Protein AF-A0A812VDU2-F1 (afdb_monomer_lite)

pLDDT: mean 88.53, std 14.88, range [31.19, 97.31]

Sequence (82 aa):
MKREEKGLLGAKLTFKASSTGILIEAVSKEGLFAEWNTKNPKNMILNGDHLIAVNGEALKGRDMVEQLKKEQKLTLTFLRWG

Structure (mmCIF, N/CA/C/O backbone):
data_AF-A0A812VDU2-F1
#
_entry.id   AF-A0A812VDU2-F1
#
loop_
_atom_site.group_PDB
_atom_site.id
_atom_site.type_symbol
_atom_site.label_atom_id
_atom_site.label_alt_id
_atom_site.label_comp_id
_atom_site.label_asym_id
_atom_site.label_entity_id
_atom_site.label_seq_id
_atom_site.pdbx_PDB_ins_code
_atom_site.Cartn_x
_atom_site.Cartn_y
_atom_site.Cartn_z
_atom_site.occupancy
_atom_site.B_iso_or_equiv
_atom_site.auth_seq_id
_atom_site.auth_comp_id
_atom_site.auth_asym_id
_atom_site.auth_atom_id
_atom_site.pdbx_PDB_model_num
ATOM 1 N N . MET A 1 1 ? 19.603 5.308 12.788 1.00 31.36 1 MET A N 1
ATOM 2 C CA . MET A 1 1 ? 18.226 5.779 13.054 1.00 31.36 1 MET A CA 1
ATOM 3 C C . MET A 1 1 ? 17.394 5.525 11.800 1.00 31.36 1 MET A C 1
ATOM 5 O O . MET A 1 1 ? 17.609 6.204 10.806 1.00 31.36 1 MET A O 1
ATOM 9 N N . LYS A 1 2 ? 16.546 4.485 11.782 1.00 31.19 2 LYS A N 1
ATOM 10 C CA . LYS A 1 2 ? 15.630 4.241 10.654 1.00 31.19 2 LYS A CA 1
ATOM 11 C C . LYS A 1 2 ? 14.512 5.280 10.758 1.00 31.19 2 LYS A C 1
ATOM 13 O O . LYS A 1 2 ? 13.797 5.282 11.751 1.00 31.19 2 LYS A O 1
ATOM 18 N N . ARG A 1 3 ? 14.429 6.211 9.807 1.00 35.47 3 ARG A N 1
ATOM 19 C CA . ARG A 1 3 ? 13.308 7.153 9.733 1.00 35.47 3 ARG A CA 1
ATOM 20 C C . ARG A 1 3 ? 12.114 6.389 9.171 1.00 35.47 3 ARG A C 1
ATOM 22 O O . ARG A 1 3 ? 12.145 5.976 8.017 1.00 35.47 3 ARG A O 1
ATOM 29 N N . GLU A 1 4 ? 11.105 6.161 9.999 1.00 41.84 4 GLU A N 1
ATOM 30 C CA . GLU A 1 4 ? 9.776 5.801 9.519 1.00 41.84 4 GLU A CA 1
ATOM 31 C C . GLU A 1 4 ? 9.135 7.091 9.009 1.00 41.84 4 GLU A C 1
ATOM 33 O O . GLU A 1 4 ? 8.609 7.892 9.778 1.00 41.84 4 GLU A O 1
ATOM 38 N N . GLU A 1 5 ? 9.250 7.353 7.709 1.00 43.44 5 GLU A N 1
ATOM 39 C CA . GLU A 1 5 ? 8.407 8.370 7.092 1.00 43.44 5 GLU A CA 1
ATOM 40 C C . GLU A 1 5 ? 6.968 7.849 7.140 1.00 43.44 5 GLU A C 1
ATOM 42 O O . GLU A 1 5 ? 6.616 6.900 6.436 1.00 43.44 5 GLU A O 1
ATOM 47 N N . LYS A 1 6 ? 6.133 8.446 8.004 1.00 51.19 6 LYS A N 1
ATOM 48 C CA . LYS A 1 6 ? 4.672 8.300 7.952 1.00 51.19 6 LYS A CA 1
ATOM 49 C C . LYS A 1 6 ? 4.202 8.870 6.607 1.00 51.19 6 LYS A C 1
ATOM 51 O O . LYS A 1 6 ? 3.849 10.041 6.503 1.00 51.19 6 LYS A O 1
ATOM 56 N N . GLY A 1 7 ? 4.264 8.062 5.553 1.00 67.12 7 GLY A N 1
ATOM 57 C CA . GLY A 1 7 ? 3.706 8.412 4.251 1.00 67.12 7 GLY A CA 1
ATOM 58 C C . GLY A 1 7 ? 2.191 8.601 4.350 1.00 67.12 7 GLY A C 1
ATOM 59 O O . GLY A 1 7 ? 1.548 7.988 5.201 1.00 67.12 7 GLY A O 1
ATOM 60 N N . LEU A 1 8 ? 1.616 9.418 3.461 1.00 77.94 8 LEU A N 1
ATOM 61 C CA . LEU A 1 8 ? 0.184 9.776 3.408 1.00 77.94 8 LEU A CA 1
ATOM 62 C C . LEU A 1 8 ? -0.782 8.580 3.534 1.00 77.94 8 LEU A C 1
ATOM 64 O O . LEU A 1 8 ? -1.865 8.701 4.103 1.00 77.94 8 LEU A O 1
ATOM 68 N N . LEU A 1 9 ? -0.384 7.407 3.036 1.00 89.25 9 LEU A N 1
ATOM 69 C CA . LEU A 1 9 ? -1.192 6.187 3.107 1.00 89.25 9 LEU A CA 1
ATOM 70 C C . LEU A 1 9 ? -1.336 5.634 4.530 1.00 89.25 9 LEU A C 1
ATOM 72 O O . LEU A 1 9 ? -2.306 4.936 4.814 1.00 89.25 9 LEU A O 1
ATOM 76 N N . GLY A 1 10 ? -0.388 5.936 5.420 1.00 92.81 10 GLY A N 1
ATOM 77 C CA . GLY A 1 10 ? -0.348 5.374 6.765 1.00 92.81 10 GLY A CA 1
ATOM 78 C C . GLY A 1 10 ? 0.006 3.888 6.775 1.00 92.81 10 GLY A C 1
ATOM 79 O O . GLY A 1 10 ? -0.502 3.150 7.608 1.00 92.81 10 GLY A O 1
ATOM 80 N N . ALA A 1 11 ? 0.854 3.410 5.863 1.00 92.88 11 ALA A N 1
ATOM 81 C CA . ALA A 1 11 ? 1.205 1.994 5.766 1.00 92.88 11 ALA A CA 1
ATOM 82 C C . ALA A 1 11 ? 2.705 1.776 5.567 1.00 92.88 11 ALA A C 1
ATOM 84 O O . ALA A 1 11 ? 3.385 2.571 4.916 1.00 92.88 11 ALA A O 1
ATOM 85 N N . LYS A 1 12 ? 3.205 0.660 6.100 1.00 93.12 12 LYS A N 1
ATOM 86 C CA . LYS A 1 12 ? 4.542 0.153 5.805 1.00 93.12 12 LYS A CA 1
ATOM 87 C C . LYS A 1 12 ? 4.468 -0.724 4.561 1.00 93.12 12 LYS A C 1
ATOM 89 O O . LYS A 1 12 ? 3.775 -1.742 4.552 1.00 93.12 12 LYS A O 1
ATOM 94 N N . LEU A 1 13 ? 5.189 -0.309 3.527 1.00 92.94 13 LEU A N 1
ATOM 95 C CA . LEU A 1 13 ? 5.221 -0.960 2.224 1.00 92.94 13 LEU A CA 1
ATOM 96 C C . LEU A 1 13 ? 6.543 -1.705 2.040 1.00 92.94 13 LEU A C 1
ATOM 98 O O . LEU A 1 13 ? 7.608 -1.111 2.208 1.00 92.94 13 LEU A O 1
ATOM 102 N N . THR A 1 14 ? 6.472 -2.969 1.628 1.00 93.88 14 THR A N 1
ATOM 103 C CA . THR A 1 14 ? 7.649 -3.792 1.325 1.00 93.88 14 THR A CA 1
ATOM 104 C C . THR A 1 14 ? 7.583 -4.292 -0.115 1.00 93.88 14 THR A C 1
ATOM 106 O O . THR A 1 14 ? 6.624 -4.941 -0.524 1.00 93.88 14 THR A O 1
ATOM 109 N N . PHE A 1 15 ? 8.601 -3.964 -0.913 1.00 93.25 15 PHE A N 1
ATOM 110 C CA . PHE A 1 15 ? 8.665 -4.307 -2.335 1.00 93.25 15 PHE A CA 1
ATOM 111 C C . PHE A 1 15 ? 10.107 -4.305 -2.853 1.00 93.25 15 PHE A C 1
ATOM 113 O O . PHE A 1 15 ? 11.001 -3.702 -2.257 1.00 93.25 15 PHE A O 1
ATOM 120 N N . LYS A 1 16 ? 10.330 -4.958 -3.999 1.00 91.62 16 LYS A N 1
ATOM 121 C CA . LYS A 1 16 ? 11.535 -4.753 -4.815 1.00 91.62 16 LYS A CA 1
ATOM 122 C C . LYS A 1 16 ? 11.168 -3.831 -5.969 1.00 91.62 16 LYS A C 1
ATOM 124 O O . LYS A 1 16 ? 10.069 -3.918 -6.500 1.00 91.62 16 LYS A O 1
ATOM 129 N N . ALA A 1 17 ? 12.095 -2.991 -6.425 1.00 85.81 17 ALA A N 1
ATOM 130 C CA . ALA A 1 17 ? 11.819 -2.080 -7.541 1.00 85.81 17 ALA A CA 1
ATOM 131 C C . ALA A 1 17 ? 11.275 -2.805 -8.792 1.00 85.81 17 ALA A C 1
ATOM 133 O O . ALA A 1 17 ? 10.454 -2.244 -9.509 1.00 85.81 17 ALA A O 1
ATOM 134 N N . SER A 1 18 ? 11.704 -4.051 -9.020 1.00 89.81 18 SER A N 1
ATOM 135 C CA . SER A 1 18 ? 11.288 -4.903 -10.136 1.00 89.81 18 SER A CA 1
ATOM 136 C C . SER A 1 18 ? 10.121 -5.857 -9.843 1.00 89.81 18 SER A C 1
ATOM 138 O O . SER A 1 18 ? 9.712 -6.557 -10.767 1.00 89.81 18 SER A O 1
ATOM 140 N N . SER A 1 19 ? 9.597 -5.933 -8.610 1.00 89.44 19 SER A N 1
ATOM 141 C CA . SER A 1 19 ? 8.499 -6.857 -8.287 1.00 89.44 19 SER A CA 1
ATOM 142 C C . SER A 1 19 ? 7.176 -6.386 -8.878 1.00 89.44 19 SER A C 1
ATOM 144 O O . SER A 1 19 ? 6.908 -5.187 -8.937 1.00 89.44 19 SER A O 1
ATOM 146 N N . THR A 1 20 ? 6.330 -7.338 -9.265 1.00 85.06 20 THR A N 1
ATOM 147 C CA . THR A 1 20 ? 4.928 -7.075 -9.593 1.00 85.06 20 THR A CA 1
ATOM 148 C C . THR A 1 20 ? 4.159 -6.963 -8.282 1.00 85.06 20 THR A C 1
ATOM 150 O O . THR A 1 20 ? 3.863 -7.972 -7.645 1.00 85.06 20 THR A O 1
ATOM 153 N N . GLY A 1 21 ? 3.899 -5.733 -7.850 1.00 90.75 21 GLY A N 1
ATOM 154 C CA . GLY A 1 21 ? 3.164 -5.448 -6.623 1.00 90.75 21 GLY A CA 1
ATOM 155 C C . GLY A 1 21 ? 4.009 -5.102 -5.396 1.00 90.75 21 GLY A C 1
ATOM 156 O O . GLY A 1 21 ? 5.245 -5.181 -5.393 1.00 90.75 21 GLY A O 1
ATOM 157 N N . ILE A 1 22 ? 3.289 -4.685 -4.353 1.00 95.31 22 ILE A N 1
ATOM 158 C CA . ILE A 1 22 ? 3.811 -4.201 -3.072 1.00 95.31 22 ILE A CA 1
ATOM 159 C C . ILE A 1 22 ? 3.073 -4.907 -1.934 1.00 95.31 22 ILE A C 1
ATOM 161 O O . ILE A 1 22 ? 1.844 -4.884 -1.887 1.00 95.31 22 ILE A O 1
ATOM 165 N N . LEU A 1 23 ? 3.817 -5.489 -0.995 1.00 95.62 23 LEU A N 1
ATOM 166 C CA . LEU A 1 23 ? 3.262 -6.069 0.226 1.00 95.62 23 LEU A CA 1
ATOM 167 C C . LEU A 1 23 ? 2.935 -4.963 1.236 1.00 95.62 23 LEU A C 1
ATOM 169 O O . LEU A 1 23 ? 3.793 -4.136 1.565 1.00 95.62 23 LEU A O 1
ATOM 173 N N . ILE A 1 24 ? 1.720 -5.000 1.777 1.00 95.81 24 ILE A N 1
ATOM 174 C CA . ILE A 1 24 ? 1.333 -4.229 2.956 1.00 95.81 24 ILE A CA 1
ATOM 175 C C . ILE A 1 24 ? 1.832 -4.978 4.191 1.00 95.81 24 ILE A C 1
ATOM 177 O O . ILE A 1 24 ? 1.253 -5.976 4.616 1.00 95.81 24 ILE A O 1
ATOM 181 N N . GLU A 1 25 ? 2.936 -4.513 4.768 1.00 95.06 25 GLU A N 1
ATOM 182 C CA . GLU A 1 25 ? 3.530 -5.150 5.946 1.00 95.06 25 GLU A CA 1
ATOM 183 C C . GLU A 1 25 ? 2.810 -4.726 7.232 1.00 95.06 25 GLU A C 1
ATOM 185 O O . GLU A 1 25 ? 2.612 -5.535 8.135 1.00 95.06 25 GLU A O 1
ATOM 190 N N . ALA A 1 26 ? 2.380 -3.464 7.301 1.00 94.19 26 ALA A N 1
ATOM 191 C CA . ALA A 1 26 ? 1.593 -2.938 8.409 1.00 94.19 26 ALA A CA 1
ATOM 192 C C . ALA A 1 26 ? 0.715 -1.767 7.959 1.00 94.19 26 ALA A C 1
ATOM 194 O O . ALA A 1 26 ? 1.111 -0.981 7.097 1.00 94.19 26 ALA A O 1
ATOM 195 N N . VAL A 1 27 ? -0.445 -1.616 8.598 1.00 95.25 27 VAL A N 1
ATOM 196 C CA . VAL A 1 27 ? -1.327 -0.450 8.458 1.00 95.25 27 VAL A CA 1
ATOM 197 C C . VAL A 1 27 ? -1.362 0.284 9.796 1.00 95.25 27 VAL A C 1
ATOM 199 O O . VAL A 1 27 ? -1.568 -0.320 10.847 1.00 95.25 27 VAL A O 1
ATOM 202 N N . SER A 1 28 ? -1.114 1.588 9.761 1.00 93.94 28 SER A N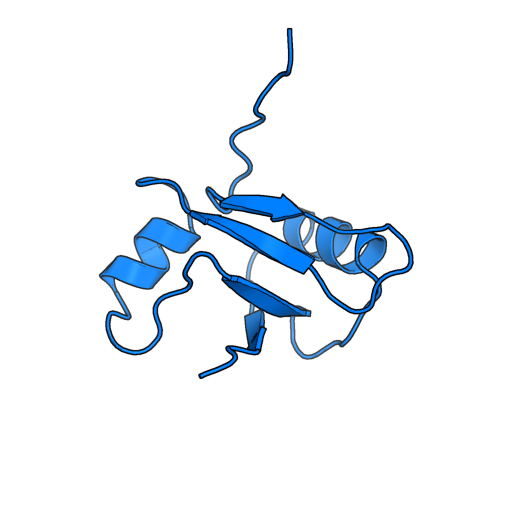 1
ATOM 203 C CA . SER A 1 28 ? -1.142 2.470 10.927 1.00 93.94 28 SER A CA 1
ATOM 204 C C . SER A 1 28 ? -2.581 2.753 11.352 1.00 93.94 28 SER A C 1
ATOM 206 O O . SER A 1 28 ? -3.521 2.585 10.583 1.00 93.94 28 SER A O 1
ATOM 208 N N . LYS A 1 29 ? -2.758 3.253 12.578 1.00 92.62 29 LYS A N 1
ATOM 209 C CA . LYS A 1 29 ? -4.069 3.711 13.077 1.00 92.62 29 LYS A CA 1
ATOM 210 C C . LYS A 1 29 ? -4.525 5.051 12.479 1.00 92.62 29 LYS A C 1
ATOM 212 O O . LYS A 1 29 ? -5.632 5.492 12.753 1.00 92.62 29 LYS A O 1
ATOM 217 N N . GLU A 1 30 ? -3.672 5.692 11.690 1.00 91.62 30 GLU A N 1
ATOM 218 C CA . GLU A 1 30 ? -3.869 7.007 11.079 1.00 91.62 30 GLU A CA 1
ATOM 219 C C . GLU A 1 30 ? -3.466 6.948 9.599 1.00 91.62 30 GLU A C 1
ATOM 221 O O . GLU A 1 30 ? -2.708 6.060 9.199 1.00 91.62 30 GLU A O 1
ATOM 226 N N . GLY A 1 31 ? -3.923 7.918 8.806 1.00 91.75 31 GLY A N 1
ATOM 227 C CA . GLY A 1 31 ? -3.647 8.013 7.371 1.00 91.75 31 GLY A CA 1
ATOM 228 C C . GLY A 1 31 ? -4.757 7.421 6.503 1.00 91.75 31 GLY A C 1
ATOM 229 O O . GLY A 1 31 ? -5.751 6.886 7.000 1.00 91.75 31 GLY A O 1
ATOM 230 N N . LEU A 1 32 ? -4.581 7.512 5.183 1.00 93.12 32 LEU A N 1
ATOM 231 C CA . LEU A 1 32 ? -5.649 7.206 4.224 1.00 93.12 32 LEU A CA 1
ATOM 232 C C . LEU A 1 32 ? -6.161 5.763 4.320 1.00 93.12 32 LEU A C 1
ATOM 234 O O . LEU A 1 32 ? -7.360 5.536 4.163 1.00 93.12 32 LEU A O 1
ATOM 238 N N . PHE A 1 33 ? -5.298 4.782 4.607 1.00 95.19 33 PHE A N 1
ATOM 239 C CA . PHE A 1 33 ? -5.746 3.392 4.754 1.00 95.19 33 PHE A CA 1
ATOM 240 C C . PHE A 1 33 ? -6.552 3.181 6.038 1.00 95.19 33 PHE A C 1
ATOM 242 O O . PHE A 1 33 ? -7.541 2.452 6.016 1.00 95.19 33 PHE A O 1
ATOM 249 N N . ALA A 1 34 ? -6.204 3.855 7.137 1.00 95.00 34 ALA A N 1
ATOM 250 C CA . ALA A 1 34 ? -6.990 3.801 8.369 1.00 95.00 34 ALA A CA 1
ATOM 251 C C . ALA A 1 34 ? -8.388 4.417 8.174 1.00 95.00 34 ALA A C 1
ATOM 253 O O . ALA A 1 34 ? -9.401 3.833 8.576 1.00 95.00 34 ALA A O 1
ATOM 254 N N . GLU A 1 35 ? -8.455 5.566 7.497 1.00 95.12 35 GLU A N 1
ATOM 255 C CA . GLU A 1 35 ? -9.718 6.221 7.145 1.00 95.12 35 GLU A CA 1
ATOM 256 C C . GLU A 1 35 ? -10.570 5.359 6.210 1.00 95.12 35 GLU A C 1
ATOM 258 O O . GLU A 1 35 ? -11.777 5.208 6.426 1.00 95.12 35 GLU A O 1
ATOM 263 N N . TRP A 1 36 ? -9.946 4.763 5.189 1.00 95.62 36 TRP A N 1
ATOM 264 C CA . TRP A 1 36 ? -10.610 3.842 4.272 1.00 95.62 36 TRP A CA 1
ATOM 265 C C . TRP A 1 36 ? -11.190 2.642 5.015 1.00 95.62 36 TRP A C 1
ATOM 267 O O . TRP A 1 36 ? -12.371 2.341 4.852 1.00 95.62 36 TRP A O 1
ATOM 277 N N . ASN A 1 37 ? -10.391 1.995 5.864 1.00 96.81 37 ASN A N 1
ATOM 278 C CA . ASN A 1 37 ? -10.795 0.818 6.628 1.00 96.81 37 ASN A CA 1
ATOM 279 C C . ASN A 1 37 ? -11.978 1.102 7.552 1.00 96.81 37 ASN A C 1
ATOM 281 O O . ASN A 1 37 ? -12.897 0.291 7.633 1.00 96.81 37 ASN A O 1
ATOM 285 N N . THR A 1 38 ? -11.987 2.273 8.195 1.00 97.00 38 THR A N 1
ATOM 286 C CA . THR A 1 38 ? -13.092 2.710 9.063 1.00 97.00 38 THR A CA 1
ATOM 287 C C . THR A 1 38 ? -14.399 2.849 8.282 1.00 97.00 38 THR A C 1
ATOM 28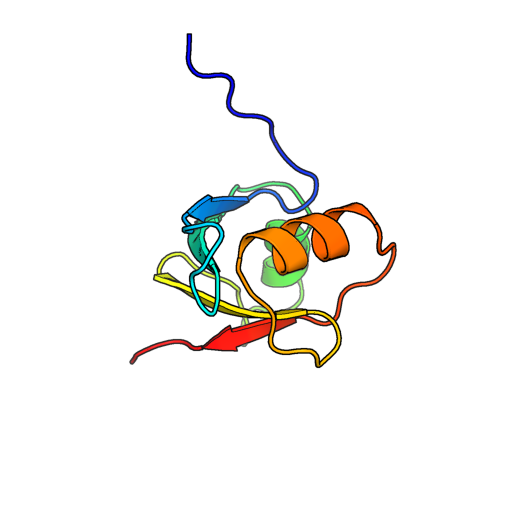9 O O . THR A 1 38 ? -15.459 2.450 8.759 1.00 97.00 38 THR A O 1
ATOM 292 N N . LYS A 1 39 ? -14.331 3.389 7.059 1.00 97.31 39 LYS A N 1
ATOM 293 C CA . LYS A 1 39 ? -15.499 3.579 6.184 1.00 97.31 39 LYS A CA 1
ATOM 294 C C . LYS A 1 39 ? -15.907 2.301 5.439 1.00 97.31 39 LYS A C 1
ATOM 296 O O . LYS A 1 39 ? -17.049 2.195 5.004 1.00 97.31 39 LYS A O 1
ATOM 301 N N . ASN A 1 40 ? -14.998 1.334 5.298 1.00 96.69 40 ASN A N 1
ATOM 302 C CA . ASN A 1 40 ? -15.174 0.131 4.483 1.00 96.69 40 ASN A CA 1
ATOM 303 C C . ASN A 1 40 ? -14.799 -1.151 5.256 1.00 96.69 40 ASN A C 1
ATOM 305 O O . ASN A 1 40 ? -13.902 -1.881 4.829 1.00 96.69 40 ASN A O 1
ATOM 309 N N . PRO A 1 41 ? -15.496 -1.495 6.355 1.00 95.69 41 PRO A N 1
ATOM 310 C CA . PRO A 1 41 ? -15.118 -2.618 7.222 1.00 95.69 41 PRO A CA 1
ATOM 311 C C . PRO A 1 41 ? -15.115 -3.987 6.517 1.00 95.69 41 PRO A C 1
ATOM 313 O O . PRO A 1 41 ? -14.396 -4.893 6.923 1.00 95.69 41 PRO A O 1
ATOM 316 N N . LYS A 1 42 ? -15.887 -4.155 5.434 1.00 94.56 42 LYS A N 1
ATOM 317 C CA . LYS A 1 42 ? -15.901 -5.397 4.636 1.00 94.56 42 LYS A CA 1
ATOM 318 C C . LYS A 1 42 ? -14.720 -5.516 3.666 1.00 94.56 42 LYS A C 1
ATOM 320 O O . LYS A 1 42 ? -14.366 -6.622 3.285 1.00 94.56 42 LYS A O 1
ATOM 325 N N . ASN A 1 43 ? -14.119 -4.388 3.286 1.00 93.06 43 ASN A N 1
ATOM 326 C CA . ASN A 1 43 ? -13.046 -4.287 2.292 1.00 93.06 43 ASN A CA 1
ATOM 327 C C . ASN A 1 43 ? -11.817 -3.597 2.896 1.00 93.06 43 ASN A C 1
ATOM 329 O O . ASN A 1 43 ? -11.178 -2.758 2.256 1.00 93.06 43 ASN A O 1
ATOM 333 N N . MET A 1 44 ? -11.534 -3.902 4.164 1.00 95.81 44 MET A N 1
ATOM 334 C CA . MET A 1 44 ? -10.378 -3.344 4.851 1.00 95.81 44 MET A CA 1
ATOM 335 C C . MET A 1 44 ? -9.097 -3.790 4.159 1.00 95.81 44 MET A C 1
ATOM 337 O O . MET A 1 44 ? -8.971 -4.957 3.795 1.00 95.81 44 MET A O 1
ATOM 341 N N . ILE A 1 45 ? -8.146 -2.875 4.055 1.00 96.19 45 ILE A N 1
ATOM 342 C CA . ILE A 1 45 ? -6.755 -3.109 3.695 1.00 96.19 45 ILE A CA 1
ATOM 343 C C . ILE A 1 45 ? -6.024 -3.546 4.965 1.00 96.19 4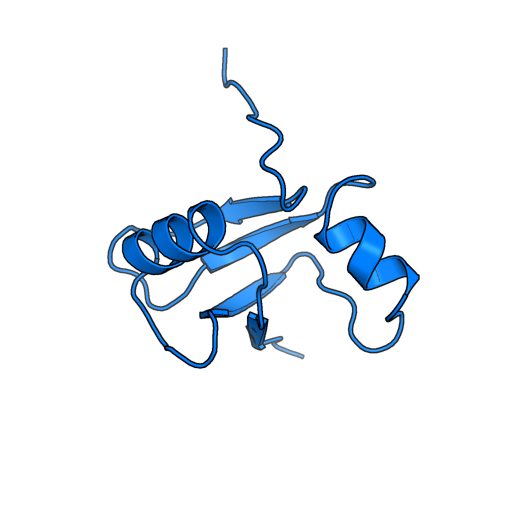5 ILE A C 1
ATOM 345 O O . ILE A 1 45 ? -6.047 -2.835 5.972 1.00 96.19 45 ILE A O 1
ATOM 349 N N . LEU A 1 46 ? -5.394 -4.712 4.942 1.00 95.00 46 LEU A N 1
ATOM 350 C CA . LEU A 1 46 ? -4.777 -5.344 6.107 1.00 95.00 46 LEU A CA 1
ATOM 351 C C . LEU A 1 46 ? -3.321 -5.713 5.829 1.00 95.00 46 LEU A C 1
ATOM 353 O O . LEU A 1 46 ? -2.847 -5.700 4.692 1.00 95.00 46 LEU A O 1
ATOM 357 N N . ASN A 1 47 ? -2.603 -6.066 6.894 1.00 95.06 47 ASN A N 1
ATOM 358 C CA . ASN A 1 47 ? -1.299 -6.699 6.757 1.00 95.06 47 ASN A CA 1
ATOM 359 C C . ASN A 1 47 ? -1.425 -7.994 5.933 1.00 95.06 47 ASN A C 1
ATOM 361 O O . ASN A 1 47 ? -2.356 -8.773 6.128 1.00 95.06 47 ASN A O 1
ATOM 365 N N . GLY A 1 48 ? -0.473 -8.225 5.032 1.00 95.38 48 GLY A N 1
ATOM 366 C CA . GLY A 1 48 ? -0.479 -9.376 4.124 1.00 95.38 48 GLY A CA 1
ATOM 367 C C . GLY A 1 48 ? -1.126 -9.108 2.763 1.00 95.38 48 GLY A C 1
ATOM 368 O O . GLY A 1 48 ? -0.884 -9.866 1.821 1.00 95.38 48 GLY A O 1
ATOM 369 N N . ASP A 1 49 ? -1.886 -8.019 2.614 1.00 96.62 49 ASP A N 1
ATOM 370 C CA . ASP A 1 49 ? -2.419 -7.642 1.307 1.00 96.62 49 ASP A CA 1
ATOM 371 C C . ASP A 1 49 ? -1.302 -7.293 0.332 1.00 96.62 49 ASP A C 1
ATOM 373 O O . ASP A 1 49 ? -0.313 -6.648 0.686 1.00 96.62 49 ASP A O 1
ATOM 377 N N . HIS A 1 50 ? -1.496 -7.676 -0.925 1.00 95.75 50 HIS A N 1
ATOM 378 C CA . HIS A 1 50 ? -0.611 -7.288 -2.010 1.00 95.75 50 HIS A CA 1
ATOM 379 C C . HIS A 1 50 ? -1.309 -6.255 -2.882 1.00 95.75 50 HIS A C 1
ATOM 381 O O . HIS A 1 50 ? -2.290 -6.567 -3.552 1.00 95.75 50 HIS A O 1
ATOM 387 N N . LEU A 1 51 ? -0.798 -5.027 -2.899 1.00 96.12 51 LEU A N 1
ATOM 388 C CA . LEU A 1 51 ? -1.199 -4.031 -3.884 1.00 96.12 51 LEU A CA 1
ATOM 389 C C . LEU A 1 51 ? -0.671 -4.472 -5.250 1.00 96.12 51 LEU A C 1
ATOM 391 O O . LEU A 1 51 ? 0.542 -4.547 -5.440 1.00 96.12 51 LEU A O 1
ATOM 395 N N . ILE A 1 52 ? -1.575 -4.769 -6.180 1.00 96.12 52 ILE A N 1
ATOM 396 C CA . ILE A 1 52 ? -1.237 -5.303 -7.509 1.00 96.12 52 ILE A CA 1
ATOM 397 C C . ILE A 1 52 ? -1.554 -4.336 -8.650 1.00 96.12 52 ILE A C 1
ATOM 399 O O . ILE A 1 52 ? -1.013 -4.504 -9.740 1.00 96.12 52 ILE A O 1
ATOM 403 N N . ALA A 1 53 ? -2.379 -3.313 -8.407 1.00 96.62 53 ALA A N 1
ATOM 404 C CA . ALA A 1 53 ? -2.621 -2.246 -9.371 1.00 96.62 53 ALA A CA 1
ATOM 405 C C . ALA A 1 53 ? -2.971 -0.917 -8.692 1.00 96.62 53 ALA A C 1
ATOM 407 O O . ALA A 1 53 ? -3.667 -0.892 -7.671 1.00 96.62 53 ALA A O 1
ATOM 408 N N . VAL A 1 54 ? -2.525 0.181 -9.304 1.00 95.31 54 VAL A N 1
ATOM 409 C CA . VAL A 1 54 ? -2.867 1.562 -8.936 1.00 95.31 54 VAL A CA 1
ATOM 410 C C . VAL A 1 54 ? -3.592 2.179 -10.126 1.00 95.31 54 VAL A C 1
ATOM 412 O O . VAL A 1 54 ? -3.130 2.081 -11.254 1.00 95.31 54 VAL A O 1
ATOM 415 N N . ASN A 1 55 ? -4.779 2.737 -9.896 1.00 95.12 55 ASN A N 1
ATOM 416 C CA . ASN A 1 55 ? -5.648 3.316 -10.925 1.00 95.12 55 ASN A CA 1
ATOM 417 C C . ASN A 1 55 ? -5.935 2.383 -12.119 1.00 95.12 55 ASN A C 1
ATOM 419 O O . ASN A 1 55 ? -6.131 2.835 -13.241 1.00 95.12 55 ASN A O 1
ATOM 423 N N . GLY A 1 56 ? -6.003 1.072 -11.860 1.00 95.19 56 GLY A N 1
ATOM 424 C CA . GLY A 1 56 ? -6.259 0.045 -12.876 1.00 95.19 56 GLY A CA 1
ATOM 425 C C . GLY A 1 56 ? -5.011 -0.453 -13.612 1.00 95.19 56 GLY A C 1
ATOM 426 O O . GLY A 1 56 ? -5.111 -1.404 -14.381 1.00 95.19 56 GLY A O 1
ATOM 427 N N . GLU A 1 57 ? -3.835 0.121 -13.346 1.00 94.94 57 GLU A N 1
ATOM 428 C CA . GLU A 1 57 ? -2.581 -0.273 -13.985 1.00 94.94 57 GLU A CA 1
ATOM 429 C C . GLU A 1 57 ? -1.765 -1.217 -13.095 1.00 94.94 57 GLU A C 1
ATOM 431 O O . GLU A 1 57 ? -1.401 -0.889 -11.961 1.00 94.94 57 GLU A O 1
ATOM 436 N N . ALA A 1 58 ? -1.446 -2.399 -13.628 1.00 93.50 58 ALA A N 1
ATOM 437 C CA . ALA A 1 58 ? -0.506 -3.329 -13.013 1.00 93.50 58 ALA A CA 1
ATOM 438 C C . ALA A 1 58 ? 0.931 -2.916 -13.361 1.00 93.50 58 ALA A C 1
ATOM 440 O O . ALA A 1 58 ? 1.376 -3.030 -14.503 1.00 93.50 58 ALA A O 1
ATOM 441 N N . LEU A 1 59 ? 1.656 -2.429 -12.359 1.00 90.88 59 LEU A N 1
ATOM 442 C CA . LEU A 1 59 ? 2.977 -1.819 -12.502 1.00 90.88 59 LEU A CA 1
ATOM 443 C C . LEU A 1 59 ? 4.042 -2.549 -11.675 1.00 90.88 59 LEU A C 1
ATOM 445 O O . LEU A 1 59 ? 3.755 -3.405 -10.834 1.00 90.88 59 LEU A O 1
ATOM 449 N N . LYS A 1 60 ? 5.307 -2.186 -11.894 1.00 92.62 60 LYS A N 1
ATOM 450 C CA . LYS A 1 60 ? 6.400 -2.619 -11.018 1.00 92.62 60 LYS A CA 1
ATOM 451 C C . LYS A 1 60 ? 6.404 -1.791 -9.736 1.00 92.62 60 LYS A C 1
ATOM 453 O O . LYS A 1 60 ? 5.972 -0.641 -9.733 1.00 92.62 60 LYS A O 1
ATOM 458 N N . GLY A 1 61 ? 6.936 -2.355 -8.653 1.00 90.31 61 GLY A N 1
ATOM 459 C CA . GLY A 1 61 ? 6.878 -1.746 -7.322 1.00 90.31 61 GLY A CA 1
ATOM 460 C C . GLY A 1 61 ? 7.410 -0.309 -7.262 1.00 90.31 61 GLY A C 1
ATOM 461 O O . GLY A 1 61 ? 6.818 0.525 -6.583 1.00 90.31 61 GLY A O 1
ATOM 462 N N . ARG A 1 62 ? 8.471 0.024 -8.016 1.00 91.38 62 ARG A N 1
ATOM 463 C CA . ARG A 1 62 ? 8.952 1.416 -8.101 1.00 91.38 62 ARG A CA 1
ATOM 464 C C . ARG A 1 62 ? 7.901 2.347 -8.712 1.00 91.38 62 ARG A C 1
ATOM 466 O O . ARG A 1 62 ? 7.613 3.386 -8.131 1.00 91.38 62 ARG A O 1
ATOM 473 N N . ASP A 1 63 ? 7.333 1.967 -9.849 1.00 92.81 63 ASP A N 1
ATOM 474 C CA . ASP A 1 63 ? 6.389 2.801 -10.599 1.00 92.81 63 ASP A CA 1
ATOM 475 C C . ASP A 1 63 ? 5.059 2.953 -9.845 1.00 92.81 63 ASP A C 1
ATOM 477 O O . ASP A 1 63 ? 4.482 4.039 -9.817 1.00 92.81 63 ASP A O 1
ATOM 481 N N . MET A 1 64 ? 4.628 1.903 -9.135 1.00 93.31 64 MET A N 1
ATOM 482 C CA . MET A 1 64 ? 3.491 1.971 -8.211 1.00 93.31 64 MET A CA 1
ATOM 483 C C . MET A 1 64 ? 3.700 3.029 -7.124 1.00 93.31 64 MET A C 1
ATOM 485 O O . MET A 1 64 ? 2.808 3.836 -6.881 1.00 93.31 64 MET A O 1
ATOM 489 N N . VAL A 1 65 ? 4.870 3.056 -6.474 1.00 91.44 65 VAL A N 1
ATOM 490 C CA . VAL A 1 65 ? 5.162 4.049 -5.424 1.00 91.44 65 VAL A CA 1
ATOM 491 C C . VAL A 1 65 ? 5.157 5.471 -5.970 1.00 91.44 65 VAL A C 1
ATOM 493 O O . VAL A 1 65 ? 4.663 6.377 -5.300 1.00 91.44 65 VAL A O 1
ATOM 496 N N . GLU A 1 66 ? 5.674 5.683 -7.177 1.00 91.88 66 GLU A N 1
ATOM 497 C CA . GLU A 1 66 ? 5.666 7.011 -7.790 1.00 91.88 66 GLU A CA 1
ATOM 498 C C . GLU A 1 66 ? 4.243 7.465 -8.151 1.00 91.88 66 GLU A C 1
ATOM 500 O O . GLU A 1 66 ? 3.892 8.616 -7.883 1.00 91.88 66 GLU A O 1
ATOM 505 N N . GLN A 1 67 ? 3.376 6.566 -8.635 1.00 91.81 67 GLN A N 1
ATOM 506 C CA . GLN A 1 67 ? 1.954 6.887 -8.825 1.00 91.81 67 GLN A CA 1
ATOM 507 C C . GLN A 1 67 ? 1.242 7.201 -7.502 1.00 91.81 67 GLN A C 1
ATOM 509 O O . GLN A 1 67 ? 0.521 8.195 -7.422 1.00 91.81 67 GLN A O 1
ATOM 514 N N . LEU A 1 68 ? 1.490 6.423 -6.440 1.00 91.31 68 LEU A N 1
ATOM 515 C CA . LEU A 1 68 ? 0.899 6.655 -5.112 1.00 91.31 68 LEU A CA 1
ATOM 516 C C . LEU A 1 68 ? 1.232 8.042 -4.537 1.00 91.31 68 LEU A C 1
ATOM 518 O O . LEU A 1 68 ? 0.449 8.578 -3.759 1.00 91.31 68 LEU A O 1
ATOM 522 N N . LYS A 1 69 ? 2.388 8.617 -4.895 1.00 89.50 69 LYS A N 1
ATOM 523 C CA . LYS A 1 69 ? 2.802 9.963 -4.461 1.00 89.50 69 LYS A CA 1
ATOM 524 C C . LYS A 1 69 ? 2.232 11.083 -5.330 1.00 89.50 69 LYS A C 1
ATOM 526 O O . LYS A 1 69 ? 2.052 12.192 -4.837 1.00 89.50 69 LYS A O 1
ATOM 531 N N . LYS A 1 70 ? 2.039 10.822 -6.624 1.00 89.56 70 LYS A N 1
ATOM 532 C CA . LYS A 1 70 ? 1.665 11.837 -7.617 1.00 89.56 70 LYS A CA 1
ATOM 533 C C . LYS A 1 70 ? 0.161 12.096 -7.650 1.00 89.56 70 LYS A C 1
ATOM 535 O O . LYS A 1 70 ? -0.264 13.230 -7.866 1.00 89.56 70 LYS A O 1
ATOM 540 N N . GLU A 1 71 ? -0.635 11.048 -7.487 1.00 88.06 71 GLU A N 1
ATOM 541 C CA . GLU A 1 71 ? -2.073 11.109 -7.723 1.00 88.06 71 GLU A CA 1
ATOM 542 C C . GLU A 1 71 ? -2.838 11.596 -6.488 1.00 88.06 71 GLU A C 1
ATOM 544 O O . GLU A 1 71 ? -2.645 11.115 -5.375 1.00 88.06 71 GLU A O 1
ATOM 549 N N . GLN A 1 72 ? -3.762 12.537 -6.694 1.00 86.81 72 GLN A N 1
ATOM 550 C CA . GLN A 1 72 ? -4.618 13.063 -5.620 1.00 86.81 72 GLN A CA 1
ATOM 551 C C . GLN A 1 72 ? -5.785 12.123 -5.285 1.00 86.81 72 GLN A C 1
ATOM 553 O O . GLN A 1 72 ? -6.350 12.183 -4.194 1.00 86.81 72 GLN A O 1
ATOM 558 N N . LYS A 1 73 ? -6.162 11.257 -6.233 1.00 89.88 73 LYS A N 1
ATOM 559 C CA . LYS A 1 73 ? -7.214 10.255 -6.076 1.00 89.88 73 LYS A CA 1
ATOM 560 C C . LYS A 1 73 ? -6.679 8.900 -6.512 1.00 89.88 73 LYS A C 1
ATOM 562 O O . LYS A 1 73 ? -6.145 8.762 -7.608 1.00 89.88 73 LYS A O 1
ATOM 567 N N . LEU A 1 74 ? -6.858 7.907 -5.650 1.00 92.44 74 LEU A N 1
ATOM 568 C CA . LEU A 1 74 ? -6.326 6.566 -5.839 1.00 92.44 74 LEU A CA 1
ATOM 569 C C . LEU A 1 74 ? -7.463 5.549 -5.891 1.00 92.44 74 LEU A C 1
ATOM 571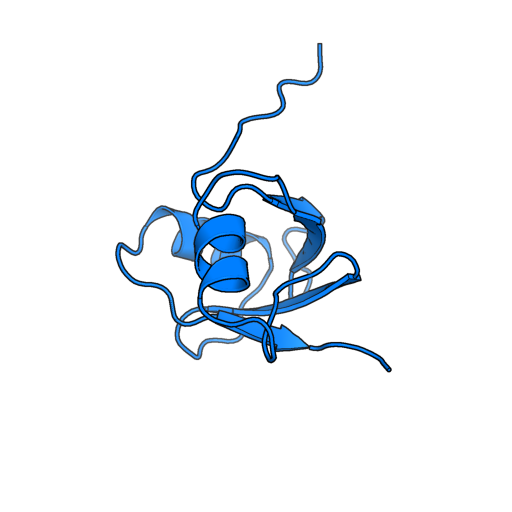 O O . LEU A 1 74 ? -8.309 5.502 -5.000 1.00 92.44 74 LEU A O 1
ATOM 575 N N . THR A 1 75 ? -7.447 4.709 -6.920 1.00 95.19 75 THR A N 1
ATOM 576 C CA . THR A 1 75 ? -8.185 3.444 -6.965 1.00 95.19 75 THR A CA 1
ATOM 577 C C . THR A 1 75 ? -7.170 2.324 -6.828 1.00 95.19 75 THR A C 1
ATOM 579 O O . THR A 1 75 ? -6.292 2.181 -7.673 1.00 95.19 75 THR A O 1
ATOM 582 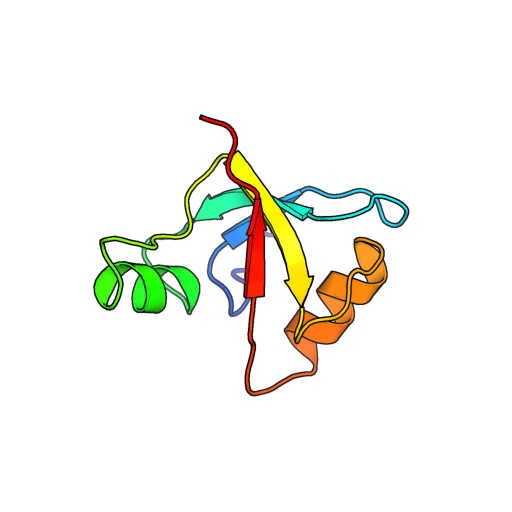N N . LEU A 1 76 ? -7.251 1.547 -5.754 1.00 95.50 76 LEU A N 1
ATOM 583 C CA . LEU A 1 76 ? -6.245 0.540 -5.427 1.00 95.50 76 LEU A CA 1
ATOM 584 C C . LEU A 1 76 ? -6.844 -0.856 -5.541 1.00 95.50 76 LEU A C 1
ATOM 586 O O . LEU A 1 76 ? -7.939 -1.104 -5.038 1.00 95.50 76 LEU A O 1
ATOM 590 N N . THR A 1 77 ? -6.118 -1.763 -6.191 1.00 96.56 77 THR A N 1
ATOM 591 C CA . THR A 1 77 ? -6.516 -3.170 -6.303 1.00 96.56 77 THR A CA 1
ATOM 592 C C . THR A 1 77 ? -5.581 -4.030 -5.476 1.00 96.56 77 THR A C 1
ATOM 594 O O . THR A 1 77 ? -4.367 -4.026 -5.697 1.00 96.56 77 THR A O 1
ATOM 597 N N . PHE A 1 78 ? -6.157 -4.788 -4.548 1.00 95.81 78 PHE A N 1
ATOM 598 C CA . PHE A 1 78 ? -5.420 -5.672 -3.659 1.00 95.81 78 PHE A CA 1
ATOM 599 C C . PHE A 1 78 ? -5.730 -7.134 -3.957 1.00 95.81 78 PHE A C 1
ATOM 601 O O . PHE A 1 78 ? -6.875 -7.499 -4.219 1.00 95.81 78 PHE A O 1
ATOM 608 N N . LEU A 1 79 ? -4.702 -7.970 -3.868 1.00 95.06 79 LEU A N 1
ATOM 609 C CA . LEU A 1 79 ? -4.819 -9.416 -3.820 1.00 95.06 79 LEU A CA 1
ATOM 610 C C . LEU A 1 79 ? -4.642 -9.873 -2.370 1.00 95.06 79 LEU A C 1
ATOM 612 O O . LEU A 1 79 ? -3.609 -9.601 -1.751 1.00 95.06 79 LEU A O 1
ATOM 616 N N . ARG A 1 80 ? -5.640 -10.595 -1.853 1.00 93.75 80 ARG A N 1
ATOM 617 C CA . ARG A 1 80 ? -5.614 -11.231 -0.533 1.00 93.75 80 ARG A CA 1
ATOM 618 C C . ARG A 1 80 ? -5.659 -12.741 -0.698 1.00 93.75 80 ARG A C 1
ATOM 620 O O . ARG A 1 80 ? -6.508 -13.258 -1.418 1.00 93.75 80 ARG A O 1
ATOM 627 N N . TRP A 1 81 ? -4.725 -13.423 -0.049 1.00 83.81 81 TRP A N 1
ATOM 628 C CA . 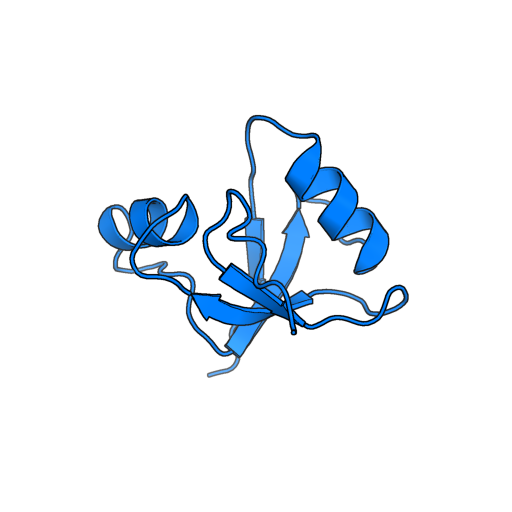TRP A 1 81 ? -4.654 -14.878 -0.045 1.00 83.81 81 TRP A CA 1
ATOM 629 C C . TRP A 1 81 ? -5.443 -15.341 1.184 1.00 83.81 81 TRP A C 1
ATOM 631 O O . TRP A 1 81 ? -5.258 -14.778 2.265 1.00 83.81 81 TRP A O 1
ATOM 641 N N . GLY A 1 82 ? -6.401 -16.244 0.971 1.00 70.44 82 GLY A N 1
ATOM 642 C CA . GLY A 1 82 ? -7.255 -16.805 2.023 1.00 70.44 82 GLY A CA 1
ATOM 643 C C . GLY A 1 82 ? -6.584 -17.928 2.794 1.00 70.44 82 GLY A C 1
ATOM 644 O O . GLY A 1 82 ? -5.606 -18.500 2.263 1.00 70.44 82 GLY A O 1
#

Secondary structure (DSSP, 8-state):
-------TT-EEEE--TTSBSEEEEEE-SSSHHHHHHHH-GGG---TT-EEEEETTB--BHHHHHHHHHH-SS--EEEE---

Foldseek 3Di:
DDDPPCPQQQFDWDFDQADFWIFGQAHHCDHDLVVVCVVCVPDRDGGGKTFRDWPPDGDGPNVVVVCVVPDPDTDTDIDHDD

Radius of gyration: 12.12 Å; chains: 1; bounding box: 34×30×27 Å